Protein AF-A0A3D1ANU7-F1 (afdb_monomer_lite)

Secondary structure (DSSP, 8-state):
-TTTTTTT--HHHHHHHHHHHHHHHTT-B-TTS-BTT---TT------TT---TT-SPPPHHHHHHHT--GGG--HHHHHHHHHHHHHHH---

Sequence (93 aa):
IQVAALAGVPARVVARAKELLHNIEQGEFNRQGEPRIATSPGKKKPQHPGQLSLFSGEESGAVRRLREINPDALSPREALELLYELKGLTNVE

pLDDT: mean 75.79, std 16.82, range [41.78, 97.44]

Foldseek 3Di:
DVCVVVVVHDPVVVVVVVVLVVCVVVVQADPVSHGPVPPDPPDDPPPPPDPPPPPPPDDQPLNVVVVPDDPVPDDPVRVVVVVVVSVVSPDDD

Radius of gyration: 23.56 Å; chains: 1; bounding box: 46×37×56 Å

Structure (mmCIF, N/CA/C/O backbone):
data_AF-A0A3D1ANU7-F1
#
_entry.id   AF-A0A3D1ANU7-F1
#
loop_
_atom_site.group_PDB
_atom_site.id
_atom_site.type_symbol
_atom_site.label_atom_id
_atom_site.label_alt_id
_atom_site.label_comp_id
_atom_site.label_asym_id
_atom_site.label_entity_id
_atom_site.label_seq_id
_atom_site.pdbx_PDB_ins_code
_atom_site.Cartn_x
_atom_site.Cartn_y
_atom_site.Cartn_z
_atom_site.occupancy
_atom_site.B_iso_or_equiv
_atom_site.auth_seq_id
_atom_site.auth_comp_id
_atom_site.auth_asym_id
_atom_site.auth_atom_id
_atom_site.pdbx_PDB_model_num
ATOM 1 N N . ILE A 1 1 ? 20.935 -15.502 -22.130 1.00 64.75 1 ILE A N 1
ATOM 2 C CA . ILE A 1 1 ? 19.733 -15.724 -22.983 1.00 64.75 1 ILE A CA 1
ATOM 3 C C . ILE A 1 1 ? 19.211 -17.164 -22.878 1.00 64.75 1 ILE A C 1
ATOM 5 O O . ILE A 1 1 ? 17.998 -17.334 -22.857 1.00 64.75 1 ILE A O 1
ATOM 9 N N . GLN A 1 2 ? 20.076 -18.187 -22.778 1.00 65.69 2 GLN A N 1
ATOM 10 C CA . GLN A 1 2 ? 19.683 -19.610 -22.823 1.00 65.69 2 GLN A CA 1
ATOM 11 C C . GLN A 1 2 ? 18.514 -20.033 -21.909 1.00 65.69 2 GLN A C 1
ATOM 13 O O . GLN A 1 2 ? 17.721 -20.866 -22.327 1.00 65.69 2 GLN A O 1
ATOM 18 N N . VAL A 1 3 ? 18.358 -19.458 -20.713 1.00 80.38 3 VAL A N 1
ATOM 19 C CA . VAL A 1 3 ? 17.282 -19.846 -19.776 1.00 80.38 3 VAL A CA 1
ATOM 20 C C . VAL A 1 3 ? 15.952 -19.109 -19.994 1.00 80.38 3 VAL A C 1
ATOM 22 O O . VAL A 1 3 ? 14.947 -19.479 -19.399 1.00 80.38 3 VAL A O 1
ATOM 25 N N . ALA A 1 4 ? 15.902 -18.092 -20.864 1.00 76.06 4 ALA A N 1
ATOM 26 C CA . ALA A 1 4 ? 14.714 -17.244 -21.038 1.00 76.06 4 ALA A CA 1
ATOM 27 C C . ALA A 1 4 ? 13.498 -18.007 -21.597 1.00 76.06 4 ALA A C 1
ATOM 29 O O . ALA A 1 4 ? 12.362 -17.693 -21.253 1.00 76.06 4 ALA A O 1
ATOM 30 N N . ALA A 1 5 ? 13.728 -19.040 -22.413 1.00 68.25 5 ALA A N 1
ATOM 31 C CA . ALA A 1 5 ? 12.657 -19.891 -22.932 1.00 68.25 5 ALA A CA 1
ATOM 32 C C . ALA A 1 5 ? 11.988 -20.730 -21.827 1.00 68.25 5 ALA A C 1
ATOM 34 O O . ALA A 1 5 ? 10.781 -20.943 -21.871 1.00 68.25 5 ALA A O 1
ATOM 35 N N . LEU A 1 6 ? 12.749 -21.144 -20.805 1.00 78.19 6 LEU A N 1
ATOM 36 C CA . LEU A 1 6 ? 12.219 -21.859 -19.636 1.00 78.19 6 LEU A CA 1
ATOM 37 C C . LEU A 1 6 ? 11.383 -20.939 -18.732 1.00 78.19 6 LEU A C 1
ATOM 39 O O . LEU A 1 6 ? 10.512 -21.410 -18.014 1.00 78.19 6 LEU A O 1
ATOM 43 N N . ALA A 1 7 ? 11.617 -19.627 -18.806 1.00 81.88 7 ALA A N 1
ATOM 44 C CA . ALA A 1 7 ? 10.886 -18.602 -18.065 1.00 81.88 7 ALA A CA 1
ATOM 45 C C . ALA A 1 7 ? 9.628 -18.086 -18.799 1.00 81.88 7 ALA A C 1
ATOM 47 O O . ALA A 1 7 ? 9.069 -17.065 -18.408 1.00 81.88 7 ALA A O 1
ATOM 48 N N . GLY A 1 8 ? 9.194 -18.745 -19.883 1.00 81.06 8 GLY A N 1
ATOM 49 C CA . GLY A 1 8 ? 7.977 -18.371 -20.618 1.00 81.06 8 GLY A CA 1
ATOM 50 C C . GLY A 1 8 ? 8.106 -17.112 -21.485 1.00 81.06 8 GLY A C 1
ATOM 51 O O . GLY A 1 8 ? 7.099 -16.548 -21.914 1.00 81.06 8 GLY A O 1
ATOM 52 N N . VAL A 1 9 ? 9.329 -16.651 -21.769 1.00 84.50 9 VAL A N 1
ATOM 53 C CA . VAL A 1 9 ? 9.550 -15.477 -22.625 1.00 84.50 9 VAL A CA 1
ATOM 54 C C . VAL A 1 9 ? 9.220 -15.821 -24.090 1.00 84.50 9 VAL A C 1
ATOM 56 O O . VAL A 1 9 ? 9.726 -16.823 -24.602 1.00 84.50 9 VAL A O 1
ATOM 59 N N . PRO A 1 10 ? 8.432 -14.997 -24.816 1.00 86.88 10 PRO A N 1
ATOM 60 C CA . PRO A 1 10 ? 8.034 -15.292 -26.192 1.00 86.88 10 PRO A CA 1
ATOM 61 C C . PRO A 1 10 ? 9.221 -15.502 -27.141 1.00 86.88 10 PRO A C 1
ATOM 63 O O . PRO A 1 10 ? 10.168 -14.710 -27.162 1.00 86.88 10 PRO A O 1
ATOM 66 N N . ALA A 1 11 ? 9.129 -16.512 -28.012 1.00 82.88 11 ALA A N 1
ATOM 67 C CA . ALA A 1 11 ? 10.213 -16.911 -28.917 1.00 82.88 11 ALA A CA 1
ATOM 68 C C . ALA A 1 11 ? 10.744 -15.755 -29.787 1.00 82.88 11 ALA A C 1
ATOM 70 O O . ALA A 1 11 ? 11.955 -15.610 -29.962 1.00 82.88 11 ALA A O 1
ATOM 71 N N . ARG A 1 12 ? 9.851 -14.872 -30.259 1.00 82.62 12 ARG A N 1
ATOM 72 C CA . ARG A 1 12 ? 10.218 -13.686 -31.054 1.00 82.62 12 ARG A CA 1
ATOM 73 C C . ARG A 1 12 ? 11.145 -12.717 -30.306 1.00 82.62 12 ARG A C 1
ATOM 75 O O . ARG A 1 12 ? 11.998 -12.084 -30.918 1.00 82.62 12 ARG A O 1
ATOM 82 N N . VAL A 1 13 ? 10.995 -12.613 -28.983 1.00 84.00 13 VAL A N 1
ATOM 83 C CA . VAL A 1 13 ? 11.799 -11.723 -28.130 1.00 84.00 13 VAL A CA 1
ATOM 84 C C . VAL A 1 13 ? 13.186 -12.319 -27.918 1.00 84.00 13 VAL A C 1
ATOM 86 O O . VAL A 1 13 ? 14.187 -11.620 -28.056 1.00 84.00 13 VAL A O 1
ATOM 89 N N . VAL A 1 14 ? 13.256 -13.628 -27.663 1.00 87.00 14 VAL A N 1
ATOM 90 C CA . VAL A 1 14 ? 14.526 -14.355 -27.526 1.00 87.00 14 VAL A CA 1
ATOM 91 C C . VAL A 1 14 ? 15.336 -14.294 -28.825 1.00 87.00 14 VAL A C 1
ATOM 93 O O . VAL A 1 14 ? 16.544 -14.073 -28.777 1.00 87.00 14 VAL A O 1
ATOM 96 N N . ALA A 1 15 ? 14.683 -14.441 -29.983 1.00 84.31 15 ALA A N 1
ATOM 97 C CA . ALA A 1 15 ? 15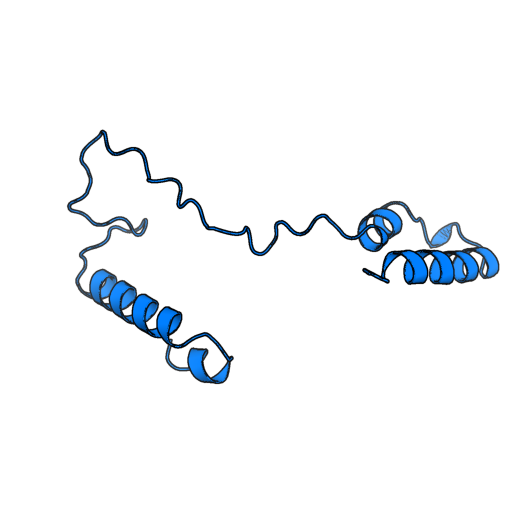.327 -14.322 -31.292 1.00 84.31 15 ALA A CA 1
ATOM 98 C C . ALA A 1 15 ? 15.932 -12.925 -31.511 1.00 84.31 15 ALA A C 1
ATOM 100 O O . ALA A 1 15 ? 17.115 -12.814 -31.831 1.00 84.31 15 ALA A O 1
ATOM 101 N N . ARG A 1 16 ? 15.163 -11.862 -31.241 1.00 82.88 16 ARG A N 1
ATOM 102 C CA . ARG A 1 16 ? 15.651 -10.480 -31.359 1.00 82.88 16 ARG A CA 1
ATOM 103 C C . ARG A 1 16 ? 16.811 -10.189 -30.404 1.00 82.88 16 ARG A C 1
ATOM 105 O O . ARG A 1 16 ? 17.776 -9.542 -30.791 1.00 82.88 16 ARG A O 1
ATOM 112 N N . ALA A 1 17 ? 16.747 -10.686 -29.170 1.00 85.44 17 ALA A N 1
ATOM 113 C CA . ALA A 1 17 ? 17.819 -10.503 -28.193 1.00 85.44 17 ALA A CA 1
ATOM 114 C C . ALA A 1 17 ? 19.139 -11.166 -28.631 1.00 85.44 17 ALA A C 1
ATOM 116 O O . ALA A 1 17 ? 20.205 -10.606 -28.386 1.00 85.44 17 ALA A O 1
ATOM 117 N N . LYS A 1 18 ? 19.080 -12.329 -29.300 1.00 84.50 18 LYS A N 1
ATOM 118 C CA . LYS A 1 18 ? 20.270 -12.996 -29.859 1.00 84.50 18 LYS A CA 1
ATOM 119 C C . LYS A 1 18 ? 20.912 -12.184 -30.981 1.00 84.50 18 LYS A C 1
ATOM 121 O O . LYS A 1 18 ? 22.127 -12.057 -31.006 1.00 84.50 18 LYS A O 1
ATOM 126 N N . GLU A 1 19 ? 20.101 -11.625 -31.874 1.00 81.62 19 GLU A N 1
ATOM 127 C CA . GLU A 1 19 ? 20.573 -10.759 -32.960 1.00 81.62 19 GLU A CA 1
ATOM 128 C C . GLU A 1 19 ? 21.267 -9.500 -32.412 1.00 81.62 19 GLU A C 1
ATOM 130 O O . GLU A 1 19 ? 22.363 -9.152 -32.842 1.00 81.62 19 GLU A O 1
ATOM 135 N N . LEU A 1 20 ? 20.672 -8.852 -31.404 1.00 77.62 20 LEU A N 1
ATOM 136 C CA . LEU A 1 20 ? 21.283 -7.696 -30.740 1.00 77.62 20 LEU A CA 1
ATOM 137 C C . LEU A 1 20 ? 22.605 -8.058 -30.059 1.00 77.62 20 LEU A C 1
ATOM 139 O O . LEU A 1 20 ? 23.577 -7.321 -30.201 1.00 77.62 20 LEU A O 1
ATOM 143 N N . LEU A 1 21 ? 22.643 -9.182 -29.337 1.00 82.50 21 LEU A N 1
ATOM 144 C CA . LEU A 1 21 ? 23.858 -9.660 -28.681 1.00 82.50 21 LEU A CA 1
ATOM 145 C C . LEU A 1 21 ? 24.973 -9.908 -29.700 1.00 82.50 21 LEU A C 1
ATOM 147 O O . LEU A 1 21 ? 26.080 -9.422 -29.501 1.00 82.50 21 LEU A O 1
ATOM 151 N N . HIS A 1 22 ? 24.657 -10.577 -30.811 1.00 80.50 22 HIS A N 1
ATOM 152 C CA . HIS A 1 22 ? 25.608 -10.814 -31.892 1.00 80.50 22 HIS A CA 1
ATOM 153 C C . HIS A 1 22 ? 26.198 -9.500 -32.418 1.00 80.50 22 HIS A C 1
ATOM 155 O O . HIS A 1 22 ? 27.412 -9.368 -32.531 1.00 80.50 22 HIS A O 1
ATOM 161 N N . ASN A 1 23 ? 25.364 -8.487 -32.656 1.00 73.81 23 ASN A N 1
ATOM 162 C CA . ASN A 1 23 ? 25.856 -7.203 -33.146 1.00 73.81 23 ASN A CA 1
ATOM 163 C C . ASN A 1 23 ? 26.729 -6.457 -32.116 1.00 73.81 23 ASN A C 1
ATOM 165 O O . ASN A 1 23 ? 27.669 -5.755 -32.488 1.00 73.81 23 ASN A O 1
ATOM 169 N N . ILE A 1 24 ? 26.441 -6.601 -30.818 1.00 74.88 24 ILE A N 1
ATOM 170 C CA . ILE A 1 24 ? 27.274 -6.039 -29.742 1.00 74.88 24 ILE A CA 1
ATOM 171 C C . ILE A 1 24 ? 28.624 -6.766 -29.676 1.00 74.88 24 ILE A C 1
ATOM 173 O O . ILE A 1 24 ? 29.657 -6.110 -29.552 1.00 74.88 24 ILE A O 1
ATOM 177 N N . GLU A 1 25 ? 28.630 -8.095 -29.804 1.00 77.62 25 GLU A N 1
ATOM 178 C CA . GLU A 1 25 ? 29.850 -8.915 -29.844 1.00 77.62 25 GLU A CA 1
ATOM 179 C C . GLU A 1 25 ? 30.736 -8.583 -31.055 1.00 77.62 25 GLU A C 1
ATOM 181 O O . GLU A 1 25 ? 31.958 -8.602 -30.935 1.00 77.62 25 GLU A O 1
ATOM 186 N N . GLN A 1 26 ? 30.140 -8.206 -32.193 1.00 77.00 26 GLN A N 1
ATOM 187 C CA . GLN A 1 26 ? 30.870 -7.711 -33.369 1.00 77.00 26 GLN A CA 1
ATOM 188 C C . GLN A 1 26 ? 31.340 -6.247 -33.237 1.00 77.00 26 GLN A C 1
ATOM 190 O O . GLN A 1 26 ? 32.006 -5.725 -34.126 1.00 77.00 26 GLN A O 1
ATOM 195 N N . GLY A 1 27 ? 31.032 -5.562 -32.129 1.00 67.75 27 GLY A N 1
ATOM 196 C CA . GLY A 1 27 ? 31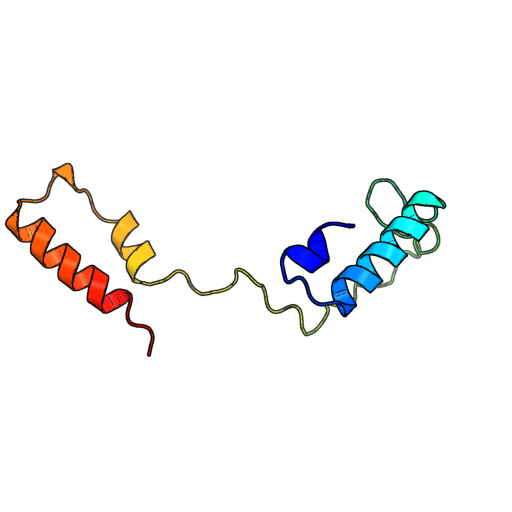.482 -4.188 -31.885 1.00 67.75 27 GLY A CA 1
ATOM 197 C C . GLY A 1 27 ? 30.771 -3.121 -32.728 1.00 67.75 27 GLY A C 1
ATOM 198 O O . GLY A 1 27 ? 31.251 -1.985 -32.810 1.00 67.75 27 GLY A O 1
ATOM 199 N N . GLU A 1 28 ? 29.622 -3.457 -33.321 1.00 64.88 28 GLU A N 1
ATOM 200 C CA . GLU A 1 28 ? 28.806 -2.561 -34.158 1.00 64.88 28 GLU A CA 1
ATOM 201 C C . GLU A 1 28 ? 28.079 -1.477 -33.336 1.00 64.88 28 GLU A C 1
ATOM 203 O O . GLU A 1 28 ? 27.615 -0.468 -33.874 1.00 64.88 28 GLU A O 1
ATOM 208 N N . PHE A 1 29 ? 28.008 -1.651 -32.013 1.00 61.44 29 PHE A N 1
ATOM 209 C CA . PHE A 1 29 ? 27.304 -0.771 -31.084 1.00 61.44 29 PHE A CA 1
ATOM 210 C C . PHE A 1 29 ? 28.268 -0.140 -30.062 1.00 61.44 29 PHE A C 1
ATOM 212 O O . PHE A 1 29 ? 29.221 -0.768 -29.598 1.00 61.44 29 PHE A O 1
ATOM 219 N N . ASN A 1 30 ? 28.056 1.135 -29.721 1.00 64.44 30 ASN A N 1
ATOM 220 C CA . ASN A 1 30 ? 28.850 1.844 -28.708 1.00 64.44 30 ASN A CA 1
ATOM 221 C C . ASN A 1 30 ? 28.458 1.419 -27.267 1.00 64.44 30 ASN A C 1
ATOM 223 O O . ASN A 1 30 ? 27.504 0.672 -27.064 1.00 64.44 30 ASN A O 1
ATOM 227 N N . ARG A 1 31 ? 29.169 1.912 -26.234 1.00 59.97 31 ARG A N 1
ATOM 228 C CA . ARG A 1 31 ? 28.882 1.607 -24.806 1.00 59.97 31 ARG A CA 1
ATOM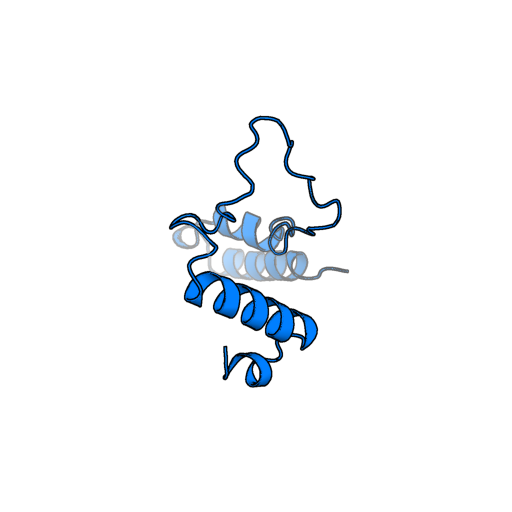 229 C C . ARG A 1 31 ? 27.463 1.995 -24.350 1.00 59.97 31 ARG A C 1
ATOM 231 O O . ARG A 1 31 ? 27.046 1.581 -23.276 1.00 59.97 31 ARG A O 1
ATOM 238 N N . GLN A 1 32 ? 26.749 2.793 -25.141 1.00 64.06 32 GLN A N 1
ATOM 239 C CA . GLN A 1 32 ? 25.376 3.238 -24.894 1.00 64.06 32 GLN A CA 1
ATOM 240 C C . GLN A 1 32 ? 24.346 2.416 -25.692 1.00 64.06 32 GLN A C 1
ATOM 242 O O . GLN A 1 32 ? 23.153 2.692 -25.608 1.00 64.06 32 GLN A O 1
ATOM 247 N N . GLY A 1 33 ? 24.781 1.386 -26.431 1.00 60.66 33 GLY A N 1
ATOM 248 C CA . GLY A 1 33 ? 23.900 0.508 -27.200 1.00 60.66 33 GLY A CA 1
ATOM 249 C C . GLY A 1 33 ? 23.370 1.136 -28.489 1.00 60.66 33 GLY A C 1
ATOM 250 O O . GLY A 1 33 ? 22.345 0.687 -29.001 1.00 60.66 33 GLY A O 1
ATOM 251 N N . GLU A 1 34 ? 24.044 2.155 -29.029 1.00 63.41 34 GLU A N 1
ATOM 252 C CA . GLU A 1 34 ? 23.678 2.795 -30.296 1.00 63.41 34 GLU A CA 1
ATOM 253 C C . GLU A 1 34 ? 24.552 2.281 -31.452 1.00 63.41 34 GLU A C 1
ATOM 255 O O . GLU A 1 34 ? 25.764 2.109 -31.268 1.00 63.41 34 GLU A O 1
ATOM 260 N N . PRO A 1 35 ? 23.971 2.033 -32.643 1.00 61.72 35 PRO A N 1
ATOM 261 C CA . PRO A 1 35 ? 24.727 1.560 -33.795 1.00 61.72 35 PRO A CA 1
ATOM 262 C C . PRO A 1 35 ? 25.682 2.659 -34.267 1.00 61.72 35 PRO A C 1
ATOM 264 O O . PRO A 1 35 ? 25.258 3.788 -34.529 1.00 61.72 35 PRO A O 1
ATOM 267 N N . ARG A 1 36 ? 26.971 2.328 -34.407 1.00 59.78 36 ARG A N 1
ATOM 268 C CA . ARG A 1 36 ? 28.050 3.288 -34.721 1.00 59.78 36 ARG A CA 1
ATOM 269 C C . ARG A 1 36 ? 27.823 4.089 -36.010 1.00 59.78 36 ARG A C 1
ATOM 271 O O . ARG A 1 36 ? 28.343 5.189 -36.138 1.00 59.78 36 ARG A O 1
ATOM 278 N N . ILE A 1 37 ? 27.034 3.560 -36.943 1.00 55.12 37 ILE A N 1
ATOM 279 C CA . ILE A 1 37 ? 26.780 4.152 -38.267 1.00 55.12 37 ILE A CA 1
ATOM 280 C C . ILE A 1 37 ? 25.625 5.184 -38.234 1.00 55.12 37 ILE A C 1
ATOM 282 O O . ILE A 1 37 ? 25.439 5.945 -39.181 1.00 55.12 37 ILE A O 1
ATOM 286 N N . ALA A 1 38 ? 24.841 5.267 -37.150 1.00 49.84 38 ALA A N 1
ATOM 287 C CA . ALA A 1 38 ? 23.614 6.075 -37.107 1.00 49.84 38 ALA A CA 1
ATOM 288 C C . ALA A 1 38 ? 23.772 7.497 -36.530 1.00 49.84 38 ALA A C 1
ATOM 290 O O . ALA A 1 38 ? 22.765 8.167 -36.286 1.00 49.84 38 ALA A O 1
ATOM 291 N N . THR A 1 39 ? 24.991 8.010 -36.341 1.00 46.97 39 THR A N 1
ATOM 292 C CA . THR A 1 39 ? 25.211 9.418 -35.963 1.00 46.97 39 THR A CA 1
ATOM 293 C C . THR A 1 39 ? 25.047 10.352 -37.167 1.00 46.97 39 THR A C 1
ATOM 295 O O . THR A 1 39 ? 25.993 10.992 -37.615 1.00 46.97 39 THR A O 1
ATOM 298 N N . SER A 1 40 ? 23.828 10.447 -37.700 1.00 46.59 40 SER A N 1
ATOM 299 C CA . SER A 1 40 ? 23.392 11.617 -38.471 1.00 46.59 40 SER A CA 1
ATOM 300 C C . SER A 1 40 ? 22.591 12.523 -37.525 1.00 46.59 40 SER A C 1
ATOM 302 O O . SER A 1 40 ? 21.564 12.062 -37.008 1.00 46.59 40 SER A O 1
ATOM 304 N N . PRO A 1 41 ? 23.008 13.776 -37.270 1.00 44.31 41 PRO A N 1
ATOM 305 C CA . PRO A 1 41 ? 22.283 14.684 -36.390 1.00 44.31 41 PRO A CA 1
ATOM 306 C C . PRO A 1 41 ? 21.009 15.135 -37.112 1.00 44.31 41 PRO A C 1
ATOM 308 O O . PRO A 1 41 ? 21.025 16.075 -37.897 1.00 44.31 41 PRO A O 1
ATOM 311 N N . GLY A 1 42 ? 19.901 14.418 -36.923 1.00 47.19 42 GLY A N 1
ATOM 312 C CA . GLY A 1 42 ? 18.642 14.808 -37.566 1.00 47.19 42 GLY A CA 1
ATOM 313 C C . GLY A 1 42 ? 17.514 13.785 -37.571 1.00 47.19 42 GLY A C 1
ATOM 314 O O . GLY A 1 42 ? 16.365 14.165 -37.790 1.00 47.19 42 GLY A O 1
ATOM 315 N N . LYS A 1 43 ? 17.764 12.502 -37.290 1.00 41.78 43 LYS A N 1
ATOM 316 C CA . LYS A 1 43 ? 16.660 11.538 -37.188 1.00 41.78 43 LYS A CA 1
ATOM 317 C C . LYS A 1 43 ? 16.048 11.591 -35.793 1.00 41.78 43 LYS A C 1
ATOM 319 O O . LYS A 1 43 ? 16.545 10.972 -34.855 1.00 41.78 43 LYS A O 1
ATOM 324 N N . LYS A 1 44 ? 14.944 12.340 -35.670 1.00 47.94 44 LYS A N 1
ATOM 325 C CA . LYS A 1 44 ? 13.987 12.195 -34.565 1.00 47.94 44 LYS A CA 1
ATOM 326 C C . LYS A 1 44 ? 13.719 10.700 -34.378 1.00 47.94 44 LYS A C 1
ATOM 328 O O . LYS A 1 44 ? 13.341 10.027 -35.337 1.00 47.94 44 LYS A O 1
ATOM 333 N N . LYS A 1 45 ? 13.955 10.190 -33.164 1.00 54.38 45 LYS A N 1
ATOM 334 C CA . LYS A 1 45 ? 13.592 8.821 -32.781 1.00 54.38 45 LYS A CA 1
ATOM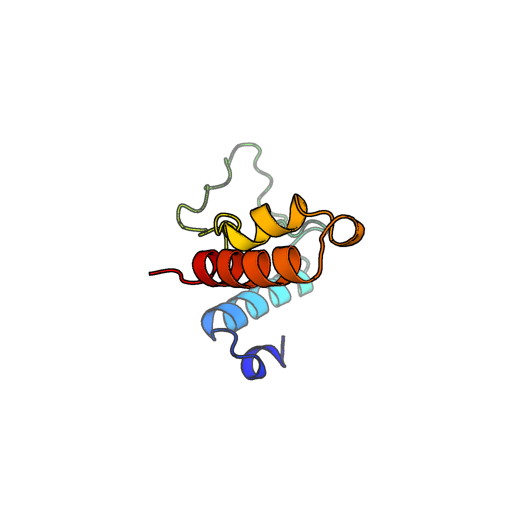 335 C C . LYS A 1 45 ? 12.136 8.598 -33.208 1.00 54.38 45 LYS A C 1
ATOM 337 O O . LYS A 1 45 ? 11.301 9.420 -32.825 1.00 54.38 45 LYS A O 1
ATOM 342 N N . PRO A 1 46 ? 11.802 7.554 -33.985 1.00 49.59 46 PRO A N 1
ATOM 343 C CA . PRO A 1 46 ? 10.406 7.191 -34.129 1.00 49.59 46 PRO A CA 1
ATOM 344 C C . PRO A 1 46 ? 9.910 6.855 -32.721 1.00 49.59 46 PRO A C 1
ATOM 346 O O . PRO A 1 46 ? 10.387 5.905 -32.100 1.00 49.59 46 PRO A O 1
ATOM 349 N N . GLN A 1 47 ? 9.008 7.679 -32.179 1.00 52.88 47 GLN A N 1
ATOM 350 C CA . GLN A 1 47 ? 8.167 7.261 -31.065 1.00 52.88 47 GLN A CA 1
ATOM 351 C C . GLN A 1 47 ? 7.473 5.997 -31.554 1.00 52.88 47 GLN A C 1
ATOM 353 O O . GLN A 1 47 ? 6.638 6.075 -32.448 1.00 52.88 47 GLN A O 1
ATOM 358 N N . HIS A 1 48 ? 7.887 4.835 -31.050 1.00 52.25 48 HIS A N 1
ATOM 359 C CA . HIS A 1 48 ? 7.224 3.575 -31.348 1.00 52.25 48 HIS A CA 1
ATOM 360 C C . HIS A 1 48 ? 5.756 3.723 -30.923 1.00 52.25 48 HIS A C 1
ATOM 362 O O . HIS A 1 48 ? 5.500 3.796 -29.719 1.00 52.25 48 HIS A O 1
ATOM 368 N N . PRO A 1 49 ? 4.784 3.756 -31.855 1.00 52.12 49 PRO A N 1
ATOM 369 C CA . PRO A 1 49 ? 3.383 4.048 -31.541 1.00 52.12 49 PRO A CA 1
ATOM 370 C C . PRO A 1 49 ? 2.657 2.842 -30.913 1.00 52.12 49 PRO A C 1
ATOM 372 O O . PRO A 1 49 ? 1.470 2.636 -31.125 1.00 52.12 49 PRO A O 1
ATOM 375 N N . GLY A 1 50 ? 3.371 2.007 -30.158 1.00 56.00 50 GLY A N 1
ATOM 376 C CA . GLY A 1 50 ? 2.849 0.753 -29.615 1.00 56.00 50 GLY A CA 1
ATOM 377 C C . GLY A 1 50 ? 3.609 0.216 -28.407 1.00 56.00 50 GLY A C 1
ATOM 378 O O . GLY A 1 50 ? 3.403 -0.936 -28.031 1.00 56.00 50 GLY A O 1
ATOM 379 N N . GLN A 1 51 ? 4.493 1.008 -27.789 1.00 57.94 51 GLN A N 1
ATOM 380 C CA . GLN A 1 51 ? 5.040 0.635 -26.489 1.00 57.94 51 GLN A CA 1
ATOM 381 C C . GLN A 1 51 ? 3.970 0.908 -25.428 1.00 57.94 51 GLN A C 1
ATOM 383 O O . GLN A 1 51 ? 3.945 1.971 -24.815 1.00 57.94 51 GLN A O 1
ATOM 388 N N . LEU A 1 52 ? 3.066 -0.058 -25.240 1.00 57.41 52 LEU A N 1
ATOM 389 C CA . LEU A 1 52 ? 2.248 -0.135 -24.033 1.00 57.41 52 LEU A CA 1
ATOM 390 C C . LEU A 1 52 ? 3.222 -0.125 -22.859 1.00 57.41 52 LEU A C 1
ATOM 392 O O . LEU A 1 52 ? 4.090 -0.998 -22.757 1.00 57.41 52 LEU A O 1
ATOM 396 N N . SER A 1 53 ? 3.152 0.908 -22.026 1.00 61.81 53 SER A N 1
ATOM 397 C CA . SER A 1 53 ? 4.020 0.974 -20.865 1.00 61.81 53 SER A CA 1
ATOM 398 C C . SER A 1 53 ? 3.592 -0.153 -19.925 1.00 61.81 53 SER A C 1
ATOM 400 O O . SER A 1 53 ? 2.512 -0.134 -19.339 1.00 61.81 53 SER A O 1
ATOM 402 N N . LEU A 1 54 ? 4.437 -1.183 -19.845 1.00 57.88 54 LEU A N 1
ATOM 403 C CA . LEU A 1 54 ? 4.189 -2.431 -19.112 1.00 57.88 54 LEU A CA 1
ATOM 404 C C . LEU A 1 54 ? 3.928 -2.199 -17.614 1.00 57.88 54 LEU A C 1
ATOM 406 O O . LEU A 1 54 ? 3.432 -3.086 -16.931 1.00 57.88 54 LEU A O 1
ATOM 410 N N . PHE A 1 55 ? 4.245 -0.998 -17.128 1.00 65.56 55 PHE A N 1
ATOM 411 C CA . PHE A 1 55 ? 4.081 -0.552 -15.747 1.00 65.56 55 PHE A CA 1
ATOM 412 C C . PHE A 1 55 ? 3.273 0.753 -15.644 1.00 65.56 55 PHE A C 1
ATOM 414 O O . PHE A 1 55 ? 3.317 1.422 -14.621 1.00 65.56 55 PHE A O 1
ATOM 421 N N . SER A 1 56 ? 2.543 1.129 -16.702 1.00 57.41 56 SER A N 1
ATOM 422 C CA . SER A 1 56 ? 1.590 2.256 -16.692 1.00 57.41 56 SER A CA 1
ATOM 423 C C . SER A 1 56 ? 0.177 1.850 -16.280 1.00 57.41 56 SER A C 1
ATOM 425 O O . SER A 1 56 ? -0.778 2.548 -16.604 1.00 57.41 56 SER A O 1
ATOM 427 N N . GLY A 1 57 ? 0.027 0.719 -15.587 1.00 61.06 57 GLY A N 1
ATOM 428 C CA . GLY A 1 57 ? -1.218 0.461 -14.879 1.00 61.06 57 GLY A CA 1
ATOM 429 C C . GLY A 1 57 ? -1.412 1.578 -13.863 1.00 61.06 57 GLY A C 1
ATOM 430 O O . GLY A 1 57 ? -0.498 1.846 -13.079 1.00 61.06 57 GLY A O 1
ATOM 431 N N . GLU A 1 58 ? -2.556 2.261 -13.915 1.00 69.69 58 GLU A N 1
ATOM 432 C CA . GLU A 1 58 ? -2.934 3.189 -12.856 1.00 69.69 58 GLU A CA 1
ATOM 433 C C . GLU A 1 58 ? -2.775 2.481 -11.507 1.00 69.69 58 GLU A C 1
ATOM 435 O O . GLU A 1 58 ? -3.147 1.316 -11.349 1.00 69.69 58 GLU A O 1
ATOM 440 N N . GLU A 1 59 ? -2.135 3.160 -10.555 1.00 72.31 59 GLU A N 1
ATOM 441 C CA . GLU A 1 59 ? -1.917 2.616 -9.219 1.00 72.31 59 GLU A CA 1
ATOM 442 C C . GLU A 1 59 ? -3.265 2.173 -8.639 1.00 72.31 59 GLU A C 1
ATOM 444 O O . GLU A 1 59 ? -4.193 2.977 -8.551 1.00 72.31 59 GLU A O 1
ATOM 449 N N . SER A 1 60 ? -3.374 0.891 -8.271 1.00 82.81 60 SER A N 1
ATOM 450 C CA . SER A 1 60 ? -4.612 0.326 -7.730 1.00 82.81 60 SER A CA 1
ATOM 451 C C . SER A 1 60 ? -5.114 1.179 -6.565 1.00 82.81 60 SER A C 1
ATOM 453 O O . SER A 1 60 ? -4.335 1.558 -5.684 1.00 82.81 60 SER A O 1
ATOM 455 N N . GLY A 1 61 ? -6.421 1.454 -6.534 1.00 87.62 61 GLY A N 1
ATOM 456 C CA . GLY A 1 61 ? -7.047 2.242 -5.469 1.00 87.62 61 GLY A CA 1
ATOM 457 C C . GLY A 1 61 ? -6.724 1.710 -4.068 1.00 87.62 61 GLY A C 1
ATOM 458 O O . GLY A 1 61 ? -6.497 2.497 -3.151 1.00 87.62 61 GLY A O 1
ATOM 459 N N . ALA A 1 62 ? -6.580 0.389 -3.920 1.00 91.31 62 ALA A N 1
ATOM 460 C CA . ALA A 1 62 ? -6.160 -0.242 -2.670 1.00 91.31 62 ALA A CA 1
ATOM 461 C C . ALA A 1 62 ? -4.734 0.162 -2.245 1.00 91.31 62 ALA A C 1
ATOM 463 O O . ALA A 1 62 ? -4.483 0.414 -1.068 1.00 91.31 62 ALA A O 1
ATOM 464 N N . VAL A 1 63 ? -3.799 0.266 -3.197 1.00 91.31 63 VAL A N 1
ATOM 465 C CA . VAL A 1 63 ? -2.400 0.647 -2.930 1.00 91.31 63 VAL A CA 1
ATOM 466 C C . VAL A 1 63 ? -2.308 2.109 -2.509 1.00 91.31 63 VAL A C 1
ATOM 468 O O . VAL A 1 63 ? -1.583 2.421 -1.565 1.00 91.31 63 VAL A O 1
ATOM 471 N N . ARG A 1 64 ? -3.076 3.001 -3.148 1.00 91.81 64 ARG A N 1
ATOM 472 C CA . ARG A 1 64 ? -3.177 4.399 -2.697 1.00 91.81 64 ARG A CA 1
ATOM 473 C C . ARG A 1 64 ? -3.713 4.488 -1.280 1.00 91.81 64 ARG A C 1
ATOM 475 O O . ARG A 1 64 ? -3.079 5.116 -0.438 1.00 91.81 64 ARG A O 1
ATOM 482 N N . ARG A 1 65 ? -4.823 3.798 -1.006 1.00 93.75 65 ARG A N 1
ATOM 483 C CA . ARG A 1 65 ? -5.457 3.810 0.312 1.00 93.75 65 ARG A CA 1
ATOM 484 C C . ARG A 1 65 ? -4.502 3.338 1.409 1.00 93.75 65 ARG A C 1
ATOM 486 O O . ARG A 1 65 ? -4.404 3.990 2.442 1.00 93.75 65 ARG A O 1
ATOM 493 N N . LEU A 1 66 ? -3.741 2.270 1.160 1.00 94.44 66 LEU A N 1
ATOM 494 C CA . LEU A 1 66 ? -2.734 1.744 2.092 1.00 94.44 66 LEU A CA 1
ATOM 495 C C . LEU A 1 66 ? -1.658 2.762 2.494 1.00 94.44 66 LEU A C 1
ATOM 497 O O . LEU A 1 66 ? -1.210 2.732 3.636 1.00 94.44 66 LEU A O 1
ATOM 501 N N . ARG A 1 67 ? -1.248 3.670 1.598 1.00 95.06 67 ARG A N 1
ATOM 502 C CA . ARG A 1 67 ? -0.217 4.681 1.910 1.00 95.06 67 ARG A CA 1
ATOM 503 C C . ARG A 1 67 ? -0.687 5.734 2.913 1.00 95.06 67 ARG A C 1
ATOM 505 O O . ARG A 1 67 ? 0.145 6.352 3.567 1.00 95.06 67 ARG A O 1
ATOM 512 N N . GLU A 1 68 ? -1.992 5.962 3.003 1.00 94.31 68 GLU A N 1
ATOM 513 C CA . GLU A 1 68 ? -2.588 7.006 3.846 1.00 94.31 68 GLU A CA 1
ATOM 514 C C . GLU A 1 68 ? -2.906 6.513 5.264 1.00 94.31 68 GLU A C 1
ATOM 516 O O . GLU A 1 68 ? -3.285 7.300 6.131 1.00 94.31 68 GLU A O 1
ATOM 521 N N . ILE A 1 69 ? -2.778 5.209 5.511 1.00 95.81 69 ILE A N 1
ATOM 522 C CA . ILE A 1 69 ? -3.203 4.580 6.758 1.00 95.81 69 ILE A CA 1
ATOM 523 C C . ILE A 1 69 ? -2.054 4.559 7.760 1.00 95.81 69 ILE A C 1
ATOM 525 O O . ILE A 1 69 ? -0.971 4.054 7.473 1.00 95.81 69 ILE A O 1
ATOM 529 N N . ASN A 1 70 ? -2.324 5.044 8.972 1.00 96.38 70 ASN A N 1
ATOM 530 C CA . ASN A 1 70 ? -1.466 4.824 10.128 1.00 96.38 70 ASN A CA 1
ATOM 531 C C . ASN A 1 70 ? -2.016 3.649 10.961 1.00 96.38 70 ASN A C 1
ATOM 533 O O . ASN A 1 70 ? -2.986 3.851 11.695 1.00 96.38 70 ASN A O 1
ATOM 537 N N . PRO A 1 71 ? -1.433 2.440 10.871 1.00 93.62 71 PRO A N 1
ATOM 538 C CA . PRO A 1 71 ? -1.954 1.260 11.559 1.00 93.62 71 PRO A CA 1
ATOM 539 C C . PRO A 1 71 ? -1.875 1.363 13.087 1.00 93.62 71 PRO A C 1
ATOM 541 O O 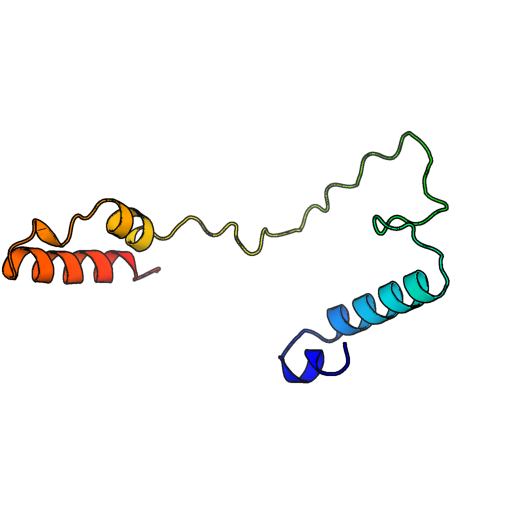. PRO A 1 71 ? -2.731 0.808 13.770 1.00 93.62 71 PRO A O 1
ATOM 544 N N . ASP A 1 72 ? -0.908 2.110 13.624 1.00 96.50 72 ASP A N 1
ATOM 545 C CA . ASP A 1 72 ? -0.711 2.251 15.074 1.00 96.50 72 ASP A CA 1
ATOM 546 C C . ASP A 1 72 ? -1.791 3.119 15.738 1.00 96.50 72 ASP A C 1
ATOM 548 O O . ASP A 1 72 ? -1.951 3.103 16.958 1.00 96.50 72 ASP A O 1
ATOM 552 N N . ALA A 1 73 ? -2.540 3.885 14.940 1.00 96.44 73 ALA A N 1
ATOM 553 C CA . ALA A 1 73 ? -3.621 4.747 15.407 1.00 96.44 73 ALA A CA 1
ATOM 554 C C . ALA A 1 73 ? -5.007 4.081 15.339 1.00 96.44 73 ALA A C 1
ATOM 556 O O . ALA A 1 73 ? -5.993 4.713 15.715 1.00 96.44 73 ALA A O 1
ATOM 557 N N . LEU A 1 74 ? -5.104 2.840 14.847 1.00 96.44 74 LEU A N 1
ATOM 558 C CA . LEU A 1 74 ? -6.380 2.152 14.653 1.00 96.44 74 LEU A CA 1
ATOM 559 C C . LEU A 1 74 ? -6.733 1.270 15.848 1.00 96.44 74 LEU A C 1
ATOM 561 O O . LEU A 1 74 ? -5.916 0.489 16.342 1.00 96.44 74 LEU A O 1
ATOM 565 N N . SER A 1 75 ? -7.997 1.311 16.261 1.00 97.31 75 SER A N 1
ATOM 566 C CA . SER A 1 75 ? -8.546 0.267 17.119 1.00 97.31 75 SER A CA 1
ATOM 567 C C . SER A 1 75 ? -8.669 -1.061 16.349 1.00 97.31 75 SER A C 1
ATOM 569 O O . SER A 1 75 ? -8.800 -1.069 15.120 1.00 97.31 75 SER A O 1
ATOM 571 N N . PRO A 1 76 ? -8.717 -2.214 17.046 1.00 97.25 76 PRO A N 1
ATOM 572 C CA . PRO A 1 76 ? -8.891 -3.514 16.394 1.00 97.25 76 PRO A CA 1
ATOM 573 C C . PRO A 1 76 ? -10.138 -3.601 15.502 1.00 97.25 76 PRO A C 1
ATOM 575 O O . PRO A 1 76 ? -10.136 -4.304 14.492 1.00 97.25 76 PRO A O 1
ATOM 578 N N . ARG A 1 77 ? -11.209 -2.881 15.863 1.00 97.31 77 ARG A N 1
ATOM 579 C CA . ARG A 1 77 ? -12.442 -2.834 15.071 1.00 97.31 77 ARG A CA 1
ATOM 580 C C . ARG A 1 77 ? -12.255 -2.025 13.787 1.00 97.31 77 ARG A C 1
ATOM 582 O O . ARG A 1 77 ? -12.654 -2.499 12.728 1.00 97.31 77 ARG A O 1
ATOM 589 N N . GLU A 1 78 ? -11.636 -0.851 13.874 1.00 96.44 78 GLU A N 1
ATOM 590 C CA . GLU A 1 78 ? -11.377 0.008 12.709 1.00 96.44 78 GLU A CA 1
ATOM 591 C C . GLU A 1 78 ? -10.419 -0.667 11.728 1.00 96.44 78 GLU A C 1
ATOM 593 O O . GLU A 1 78 ? -10.660 -0.649 10.525 1.00 96.44 78 GLU A O 1
ATOM 598 N N . ALA A 1 79 ? -9.383 -1.345 12.232 1.00 97.19 79 ALA A N 1
ATOM 599 C CA . ALA A 1 79 ? -8.498 -2.154 11.402 1.00 97.19 79 ALA A CA 1
ATOM 600 C C . ALA A 1 79 ? -9.272 -3.232 10.622 1.00 97.19 79 ALA A C 1
ATOM 602 O O . ALA A 1 79 ? -9.034 -3.420 9.430 1.00 97.19 79 ALA A O 1
ATOM 603 N N . LEU A 1 80 ? -10.226 -3.916 11.262 1.00 97.44 80 LEU A N 1
ATOM 604 C CA . LEU A 1 80 ? -11.035 -4.936 10.596 1.00 97.44 80 LEU A CA 1
ATOM 605 C C . LEU A 1 80 ? -11.956 -4.340 9.519 1.00 97.44 80 LEU A C 1
ATOM 607 O O . LEU A 1 80 ? -12.037 -4.892 8.423 1.00 97.44 80 LEU A O 1
ATOM 611 N N . GLU A 1 81 ? -12.631 -3.226 9.807 1.00 96.69 81 GLU A N 1
ATOM 612 C CA . GLU A 1 81 ? -13.474 -2.518 8.828 1.00 96.69 81 GLU A CA 1
ATOM 613 C C . GLU A 1 81 ? -12.650 -2.069 7.611 1.00 96.69 81 GLU A C 1
ATOM 615 O O . GLU A 1 81 ? -13.055 -2.265 6.462 1.00 96.69 81 GLU A O 1
ATOM 620 N N . LEU A 1 82 ? -11.440 -1.578 7.860 1.00 96.12 82 LEU A N 1
ATOM 6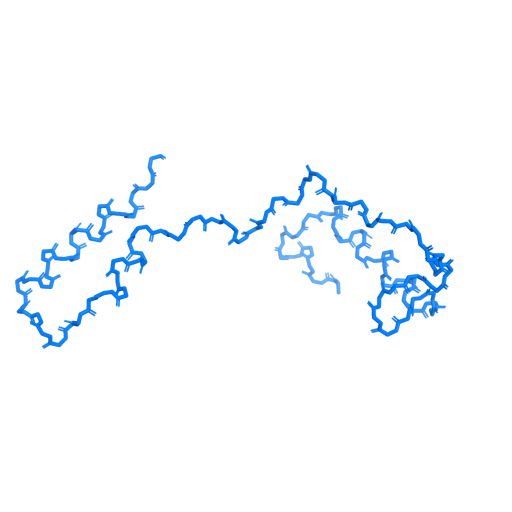21 C CA . LEU A 1 82 ? -10.527 -1.102 6.834 1.00 96.12 82 LEU A CA 1
ATOM 622 C C . LEU A 1 82 ? -9.989 -2.240 5.942 1.00 96.12 82 LEU A C 1
ATOM 624 O O . LEU A 1 82 ? -9.790 -2.052 4.742 1.00 96.12 82 LEU A O 1
ATOM 628 N N . LEU A 1 83 ? -9.828 -3.456 6.476 1.00 95.50 83 LEU A N 1
ATOM 629 C CA . LEU A 1 83 ? -9.507 -4.639 5.664 1.00 95.50 83 LEU A CA 1
ATOM 630 C C . LEU A 1 83 ? -10.635 -5.001 4.685 1.00 95.50 83 LEU A C 1
ATOM 632 O O . LEU A 1 83 ? -10.359 -5.399 3.549 1.00 95.50 83 LEU A O 1
ATOM 636 N N . TYR A 1 84 ? -11.899 -4.855 5.094 1.00 95.94 84 TYR A N 1
ATOM 637 C CA . TYR A 1 84 ? -13.036 -5.067 4.193 1.00 95.94 84 TYR A CA 1
ATOM 638 C C . TYR A 1 84 ? -13.110 -3.990 3.107 1.00 95.94 84 TYR A C 1
ATOM 640 O O . TYR A 1 84 ? -13.340 -4.328 1.943 1.00 95.94 84 TYR A O 1
ATOM 648 N N . GLU A 1 85 ? -12.857 -2.727 3.463 1.00 94.06 85 GLU A N 1
ATOM 649 C CA . GLU A 1 85 ? -12.756 -1.609 2.515 1.00 94.06 85 GLU A CA 1
ATOM 650 C C . GLU A 1 85 ? -11.695 -1.893 1.438 1.00 94.06 85 GLU A C 1
ATOM 652 O O . GLU A 1 85 ? -11.991 -1.878 0.241 1.00 94.06 85 GLU A O 1
ATOM 657 N N . LEU A 1 86 ? -10.474 -2.245 1.857 1.00 94.69 86 LEU A N 1
ATOM 658 C CA . LEU A 1 86 ? -9.366 -2.549 0.948 1.00 94.69 86 LEU A CA 1
ATOM 659 C C . LEU A 1 86 ? -9.675 -3.727 0.021 1.00 94.69 86 LEU A C 1
ATOM 661 O O . LEU A 1 86 ? -9.350 -3.669 -1.164 1.00 94.69 86 LEU A O 1
ATOM 665 N N . LYS A 1 87 ? -10.341 -4.775 0.522 1.00 93.06 87 LYS A N 1
ATOM 666 C CA . LYS A 1 87 ? -10.764 -5.911 -0.308 1.00 93.06 87 LYS A CA 1
ATOM 667 C C . LYS A 1 87 ? -11.729 -5.473 -1.414 1.00 93.06 87 LYS A C 1
ATOM 669 O O . LYS A 1 87 ? -11.587 -5.928 -2.548 1.00 93.06 87 LYS A O 1
ATOM 674 N N . GLY A 1 88 ? -12.656 -4.561 -1.116 1.00 92.25 88 GLY A N 1
ATOM 675 C CA . GLY A 1 88 ? -13.546 -3.972 -2.122 1.00 92.25 88 GLY A CA 1
ATOM 676 C C . GLY A 1 88 ? -12.780 -3.256 -3.239 1.00 92.25 88 GLY A C 1
ATOM 677 O O . GLY A 1 88 ? -13.087 -3.447 -4.410 1.00 92.25 88 GLY A O 1
ATOM 678 N N . LEU A 1 89 ? -11.721 -2.523 -2.887 1.00 89.62 89 LEU A N 1
ATOM 679 C CA . LEU A 1 89 ? -10.867 -1.792 -3.835 1.00 89.62 89 LEU A CA 1
ATOM 680 C C . LEU A 1 89 ? -9.961 -2.695 -4.696 1.00 89.62 89 LEU A C 1
ATOM 682 O O . LEU A 1 89 ? -9.363 -2.214 -5.659 1.00 89.62 89 LEU A O 1
ATOM 686 N N . THR A 1 90 ? -9.822 -3.981 -4.350 1.00 84.62 90 THR A N 1
ATOM 687 C CA . THR A 1 90 ? -9.041 -4.956 -5.137 1.00 84.62 90 THR A CA 1
ATOM 688 C C . THR A 1 90 ? -9.852 -5.706 -6.190 1.00 84.62 90 THR A C 1
ATOM 690 O O . THR A 1 90 ? -9.253 -6.304 -7.084 1.00 84.62 90 THR A O 1
ATOM 693 N N . ASN A 1 91 ? -11.187 -5.672 -6.123 1.00 74.94 91 ASN A N 1
ATOM 694 C CA . ASN A 1 91 ? -12.025 -6.253 -7.166 1.00 74.94 91 ASN A CA 1
ATOM 695 C C . ASN A 1 91 ? -12.045 -5.308 -8.372 1.00 74.94 91 ASN A C 1
ATOM 697 O O . ASN A 1 91 ? -12.774 -4.322 -8.398 1.00 74.94 91 ASN A O 1
ATOM 701 N N . VAL A 1 92 ? -11.207 -5.614 -9.356 1.00 59.44 92 VAL A N 1
ATOM 702 C CA . VAL A 1 92 ? -11.263 -5.015 -10.690 1.00 59.44 92 VAL A CA 1
ATOM 703 C C . VAL A 1 92 ? -12.312 -5.805 -11.480 1.00 59.44 92 VAL A C 1
ATOM 705 O O . VAL A 1 92 ? -12.111 -7.002 -11.692 1.00 59.44 92 VAL A O 1
ATOM 708 N N . GLU A 1 93 ? -13.440 -5.177 -11.829 1.00 47.62 93 GLU A N 1
ATOM 709 C CA . GLU A 1 93 ? -14.372 -5.696 -12.852 1.00 47.62 93 GLU A CA 1
ATOM 710 C C . GLU A 1 93 ? -13.768 -5.589 -14.259 1.00 47.62 93 GLU A C 1
ATOM 712 O O . GLU A 1 93 ? -13.066 -4.586 -14.532 1.00 47.62 93 GLU A O 1
#